Protein AF-A0A433PMA4-F1 (afdb_monomer)

Structure (mmCIF, N/CA/C/O backbone):
data_AF-A0A433PMA4-F1
#
_entry.id   AF-A0A433PMA4-F1
#
loop_
_atom_site.group_PDB
_atom_site.id
_atom_site.type_symbol
_atom_site.label_atom_id
_atom_site.label_alt_id
_atom_site.label_comp_id
_atom_site.label_asym_id
_atom_site.label_entity_id
_atom_site.label_seq_id
_atom_site.pdbx_PDB_ins_code
_atom_site.Cartn_x
_atom_site.Cartn_y
_atom_site.Cartn_z
_atom_site.occupancy
_atom_site.B_iso_or_equiv
_atom_site.auth_seq_id
_atom_site.auth_comp_id
_atom_site.auth_asym_id
_atom_site.auth_atom_id
_atom_site.pdbx_PDB_model_num
ATOM 1 N N . MET A 1 1 ? 5.532 4.715 26.221 1.00 45.66 1 MET A N 1
ATOM 2 C CA . MET A 1 1 ? 5.098 4.699 24.809 1.00 45.66 1 MET A CA 1
ATOM 3 C C . MET A 1 1 ? 4.125 3.551 24.681 1.00 45.66 1 MET A C 1
ATOM 5 O O . MET A 1 1 ? 4.507 2.434 25.013 1.00 45.66 1 MET A O 1
ATOM 9 N N . SER A 1 2 ? 2.864 3.811 24.349 1.00 61.38 2 SER A N 1
ATOM 10 C CA . SER A 1 2 ? 1.918 2.724 24.104 1.00 61.38 2 SER A CA 1
ATOM 11 C C . SER A 1 2 ? 2.342 1.999 22.826 1.00 61.38 2 SER A C 1
ATOM 13 O O . SER A 1 2 ? 2.708 2.608 21.823 1.00 61.38 2 SER A O 1
ATOM 15 N N . HIS A 1 3 ? 2.394 0.674 22.901 1.00 84.56 3 HIS A N 1
ATOM 16 C CA . HIS A 1 3 ? 2.804 -0.171 21.789 1.00 84.56 3 HIS A CA 1
ATOM 17 C C . HIS A 1 3 ? 1.732 -0.115 20.692 1.00 84.56 3 HIS A C 1
ATOM 19 O O . HIS A 1 3 ? 0.574 -0.428 20.966 1.00 84.56 3 HIS A O 1
ATOM 25 N N . ILE A 1 4 ? 2.102 0.267 19.466 1.00 90.50 4 ILE A N 1
ATOM 26 C CA . ILE A 1 4 ? 1.228 0.221 18.284 1.00 90.50 4 ILE A CA 1
ATOM 27 C C . ILE A 1 4 ? 1.290 -1.181 17.668 1.00 90.50 4 ILE A C 1
ATOM 29 O O . ILE A 1 4 ? 2.374 -1.706 17.426 1.00 90.50 4 ILE A O 1
ATOM 33 N N . SER A 1 5 ? 0.131 -1.797 17.410 1.00 93.81 5 SER A N 1
ATOM 34 C CA . SER A 1 5 ? 0.077 -3.112 16.752 1.00 93.81 5 SER A CA 1
ATOM 35 C C . SER A 1 5 ? 0.460 -3.014 15.276 1.00 93.81 5 SER A C 1
ATOM 37 O O . SER A 1 5 ? 0.196 -1.993 14.643 1.00 93.81 5 SER A O 1
ATOM 39 N N . LYS A 1 6 ? 1.051 -4.084 14.736 1.00 93.62 6 LYS A N 1
ATOM 40 C CA . LYS A 1 6 ? 1.252 -4.318 13.302 1.00 93.62 6 LYS A CA 1
ATOM 41 C C . LYS A 1 6 ? 0.769 -5.735 12.992 1.00 93.62 6 LYS A C 1
ATOM 43 O O . LYS A 1 6 ? 1.308 -6.688 13.547 1.00 93.62 6 LYS A O 1
ATOM 48 N N . THR A 1 7 ? -0.222 -5.857 12.117 1.00 93.81 7 THR A N 1
ATOM 49 C CA . THR A 1 7 ? -0.822 -7.132 11.703 1.00 93.81 7 THR A CA 1
ATOM 50 C C . THR A 1 7 ? -0.673 -7.287 10.194 1.00 93.81 7 THR A C 1
ATOM 52 O O . THR A 1 7 ? -1.005 -6.363 9.455 1.00 93.81 7 THR A O 1
ATOM 55 N N . GLU A 1 8 ? -0.185 -8.434 9.721 1.00 93.88 8 GLU A N 1
ATOM 56 C CA . GLU A 1 8 ? -0.160 -8.744 8.286 1.00 93.88 8 GLU A CA 1
ATOM 57 C C . GLU A 1 8 ? -1.482 -9.400 7.870 1.00 93.88 8 GLU A C 1
ATOM 59 O O . GLU A 1 8 ? -1.950 -10.335 8.520 1.00 93.88 8 GLU A O 1
ATOM 64 N N . VAL A 1 9 ? -2.078 -8.922 6.778 1.00 94.06 9 VAL A N 1
ATOM 65 C CA . VAL A 1 9 ? -3.261 -9.527 6.151 1.00 94.06 9 VAL A CA 1
ATOM 66 C C . VAL A 1 9 ? -3.063 -9.629 4.643 1.00 94.06 9 VAL A C 1
ATOM 68 O O . VAL A 1 9 ? -2.308 -8.860 4.050 1.00 94.06 9 VAL A O 1
ATOM 71 N N . VAL A 1 10 ? -3.760 -10.567 4.003 1.00 95.69 10 VAL A N 1
ATOM 72 C CA . VAL A 1 10 ? -3.772 -10.696 2.540 1.00 95.69 10 VAL A CA 1
ATOM 73 C C . VAL A 1 10 ? -5.170 -10.392 2.031 1.00 95.69 10 VAL A C 1
ATOM 75 O O . VAL A 1 10 ? -6.120 -11.093 2.372 1.00 95.69 10 VAL A O 1
ATOM 78 N N . VAL A 1 11 ? -5.292 -9.358 1.201 1.00 93.06 11 VAL A N 1
ATOM 79 C CA . VAL A 1 11 ? -6.568 -8.895 0.640 1.00 93.06 11 VAL A CA 1
ATOM 80 C C . VAL A 1 11 ? -6.396 -8.676 -0.854 1.00 93.06 11 VAL A C 1
ATOM 82 O O . VAL A 1 11 ? -5.414 -8.074 -1.279 1.00 93.06 11 VAL A O 1
ATOM 85 N N . ALA A 1 12 ? -7.323 -9.201 -1.661 1.00 92.06 12 ALA A N 1
ATOM 86 C CA . ALA A 1 12 ? -7.260 -9.130 -3.126 1.00 92.06 12 ALA A CA 1
ATOM 87 C C . ALA A 1 12 ? -5.911 -9.606 -3.724 1.00 92.06 12 ALA A C 1
ATOM 89 O O . ALA A 1 12 ? -5.451 -9.093 -4.740 1.00 92.06 12 ALA A O 1
ATOM 90 N N . GLY A 1 13 ? -5.253 -10.578 -3.077 1.00 93.50 13 GLY A N 1
ATOM 91 C CA . GLY A 1 13 ? -3.939 -11.086 -3.494 1.00 93.50 13 GLY A CA 1
ATOM 92 C C . GLY A 1 13 ? -2.752 -10.176 -3.146 1.00 93.50 13 GLY A C 1
ATOM 93 O O . GLY A 1 13 ? -1.639 -10.432 -3.599 1.00 93.50 13 GLY A O 1
ATOM 94 N N . ILE A 1 14 ? -2.960 -9.132 -2.340 1.00 93.12 14 ILE A N 1
ATOM 95 C CA . ILE A 1 14 ? -1.935 -8.170 -1.924 1.00 93.12 14 ILE A CA 1
ATOM 96 C C . ILE A 1 14 ? -1.663 -8.347 -0.428 1.00 93.12 14 ILE A C 1
ATOM 98 O O . ILE A 1 14 ? -2.592 -8.352 0.380 1.00 93.12 14 ILE A O 1
ATOM 102 N N . ARG A 1 15 ? -0.384 -8.482 -0.052 1.00 93.88 15 ARG A N 1
ATOM 103 C CA . ARG A 1 15 ? 0.051 -8.452 1.353 1.00 93.88 15 ARG A CA 1
ATOM 104 C C . ARG A 1 15 ? 0.005 -7.022 1.875 1.00 93.88 15 ARG A C 1
ATOM 106 O O . ARG A 1 15 ? 0.609 -6.130 1.280 1.00 93.88 15 ARG A O 1
ATOM 113 N N . LEU A 1 16 ? -0.695 -6.822 2.984 1.00 92.69 16 LEU A N 1
ATOM 114 C CA . LEU A 1 16 ? -0.867 -5.537 3.647 1.00 92.69 16 LEU A CA 1
ATOM 115 C C . LEU A 1 16 ? -0.335 -5.626 5.074 1.00 92.69 16 LEU A C 1
ATOM 117 O O . LEU A 1 16 ? -0.644 -6.573 5.793 1.00 92.69 16 LEU A O 1
ATOM 121 N N . ASN A 1 17 ? 0.381 -4.598 5.511 1.00 92.88 17 ASN A N 1
ATOM 122 C CA . ASN A 1 17 ? 0.628 -4.357 6.92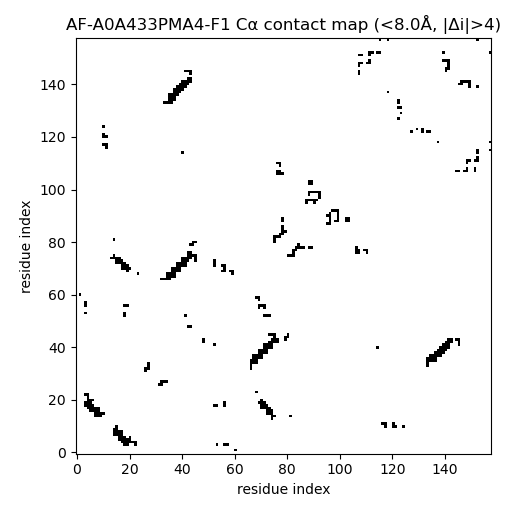6 1.00 92.88 17 ASN A CA 1
ATOM 123 C C . ASN A 1 17 ? -0.422 -3.380 7.446 1.00 92.88 17 ASN A C 1
ATOM 125 O O . ASN A 1 17 ? -0.579 -2.298 6.883 1.00 92.88 17 ASN A O 1
ATOM 129 N N . VAL A 1 18 ? -1.105 -3.738 8.528 1.00 93.38 18 VAL A N 1
ATOM 130 C CA . VAL A 1 18 ? -2.144 -2.928 9.166 1.00 93.38 18 VAL A CA 1
ATOM 131 C C . VAL A 1 18 ? -1.665 -2.515 10.548 1.00 93.38 18 VAL A C 1
ATOM 133 O O . VAL A 1 18 ? -1.391 -3.361 11.398 1.00 93.38 18 VAL A O 1
ATOM 136 N N . PHE A 1 19 ? -1.570 -1.212 10.781 1.00 92.50 19 PHE A N 1
ATOM 137 C CA . PHE A 1 19 ? -1.082 -0.645 12.030 1.00 92.50 19 PHE A CA 1
ATOM 138 C C . PHE A 1 19 ? -2.231 -0.057 12.843 1.00 92.50 19 PHE A C 1
ATOM 140 O O . PHE A 1 19 ? -3.079 0.662 12.310 1.00 92.50 19 PHE A O 1
ATOM 147 N N . GLY A 1 20 ? -2.239 -0.334 14.148 1.00 90.06 20 GLY A N 1
ATOM 148 C CA . GLY A 1 20 ? -3.249 0.194 15.070 1.00 90.06 20 GLY A CA 1
ATOM 149 C C . GLY A 1 20 ? -4.564 -0.598 15.120 1.00 90.06 20 GLY A C 1
ATOM 150 O O . GLY A 1 20 ? -5.505 -0.143 15.770 1.00 90.06 20 GLY A O 1
ATOM 151 N N . LEU A 1 21 ? -4.651 -1.762 14.461 1.00 89.88 21 LEU A N 1
ATOM 152 C CA . LEU A 1 21 ? -5.881 -2.564 14.386 1.00 89.88 21 LEU A CA 1
ATOM 153 C C . LEU A 1 21 ? -6.290 -3.154 15.742 1.00 89.88 21 LEU A C 1
ATOM 155 O O . LEU A 1 21 ? -7.460 -3.111 16.107 1.00 89.88 21 LEU A O 1
ATOM 159 N N . GLU A 1 22 ? -5.342 -3.683 16.514 1.00 89.62 22 GLU A N 1
ATOM 160 C CA . GLU A 1 22 ? -5.670 -4.301 17.806 1.00 89.62 22 GLU A CA 1
ATOM 161 C C . GLU A 1 22 ? -6.122 -3.256 18.834 1.00 89.62 22 GLU A C 1
ATOM 163 O O . GLU A 1 22 ? -7.047 -3.496 19.604 1.00 89.62 22 GLU A O 1
ATOM 168 N N . GLN A 1 23 ? -5.540 -2.053 18.795 1.00 86.12 23 GLN A N 1
ATOM 169 C CA . GLN A 1 23 ? -5.989 -0.927 19.614 1.00 86.12 23 GLN A CA 1
ATOM 170 C C . GLN A 1 23 ? -7.436 -0.560 19.272 1.00 86.12 23 GLN A C 1
ATOM 172 O O . GLN A 1 23 ? -8.239 -0.367 20.180 1.00 86.12 23 GLN A O 1
ATOM 177 N N . TRP A 1 24 ? -7.786 -0.533 17.981 1.00 82.75 24 TRP A N 1
ATOM 178 C CA . TRP A 1 24 ? -9.166 -0.311 17.551 1.00 82.75 24 TRP A CA 1
ATOM 179 C C . TRP A 1 24 ? -10.115 -1.366 18.129 1.00 82.75 24 TRP A C 1
ATOM 181 O O . TRP A 1 24 ? -11.111 -0.996 18.743 1.00 82.75 24 TRP A O 1
ATOM 191 N N . LYS A 1 25 ? -9.787 -2.662 18.006 1.00 82.88 25 LYS A N 1
ATOM 192 C CA . LYS A 1 25 ? -10.632 -3.755 18.526 1.00 82.88 25 LYS A CA 1
ATOM 193 C C . LYS A 1 25 ? -10.859 -3.624 20.031 1.00 82.88 25 LYS A C 1
ATOM 195 O O . LYS A 1 25 ? -11.982 -3.777 20.505 1.00 82.88 25 LYS A O 1
ATOM 200 N N . LEU A 1 26 ? -9.806 -3.297 20.781 1.00 77.12 26 LEU A N 1
ATOM 201 C CA . LEU A 1 26 ? -9.888 -3.089 22.227 1.00 77.12 26 LEU A CA 1
ATOM 202 C C . LEU A 1 26 ? -10.812 -1.916 22.577 1.00 77.12 26 LEU A C 1
ATOM 204 O O . LEU A 1 26 ? -11.713 -2.083 23.399 1.00 77.12 26 LEU A O 1
ATOM 208 N N . PHE A 1 27 ? -10.638 -0.759 21.930 1.00 71.62 27 PHE A N 1
ATOM 209 C CA . PHE A 1 27 ? -11.490 0.410 22.163 1.00 71.62 27 PHE A CA 1
ATOM 210 C C . PHE A 1 27 ? -12.945 0.171 21.745 1.00 71.62 27 PHE A C 1
ATOM 212 O O . PHE A 1 27 ? -13.859 0.580 22.461 1.00 71.62 27 PHE A O 1
ATOM 219 N N . HIS A 1 28 ? -13.163 -0.518 20.625 1.00 66.75 28 HIS A N 1
ATOM 220 C CA . HIS A 1 28 ? -14.489 -0.841 20.113 1.00 66.75 28 HIS A CA 1
ATOM 221 C C . HIS A 1 28 ? -15.268 -1.740 21.091 1.00 66.75 28 HIS A C 1
ATOM 223 O O . HIS A 1 28 ? -16.403 -1.429 21.444 1.00 66.75 28 HIS A O 1
ATOM 229 N N . ILE A 1 29 ? -14.630 -2.796 21.613 1.00 57.03 29 ILE A N 1
ATOM 230 C CA . ILE A 1 29 ? -15.251 -3.727 22.571 1.00 57.03 29 ILE A CA 1
ATOM 231 C C . ILE A 1 29 ? -15.496 -3.066 23.937 1.00 57.03 29 ILE A C 1
ATOM 233 O O . ILE A 1 29 ? -16.525 -3.310 24.562 1.00 57.03 29 ILE A O 1
ATOM 237 N N . HIS A 1 30 ? -14.556 -2.251 24.430 1.00 49.47 30 HIS A N 1
ATOM 238 C CA . HIS A 1 30 ? -14.571 -1.804 25.832 1.00 49.47 30 HIS A CA 1
ATOM 239 C C . HIS A 1 30 ? -15.334 -0.497 26.068 1.00 49.47 30 HIS A C 1
ATOM 241 O O . HIS A 1 30 ? -15.760 -0.250 27.194 1.00 49.47 30 HIS A O 1
ATOM 247 N N . LEU A 1 31 ? -15.501 0.351 25.048 1.00 50.09 31 LEU A N 1
ATOM 248 C CA . LEU A 1 31 ? -16.101 1.679 25.225 1.00 50.09 31 LEU A CA 1
ATOM 249 C C . LEU A 1 31 ? -17.463 1.846 24.538 1.00 50.09 31 LEU A C 1
ATOM 251 O O . LEU A 1 31 ? -18.069 2.901 24.698 1.00 50.09 31 LEU A O 1
ATOM 255 N N . ALA A 1 32 ? -17.960 0.852 23.784 1.00 43.12 32 ALA A N 1
ATOM 256 C CA . ALA A 1 32 ? -19.188 0.963 22.974 1.00 43.12 32 ALA A CA 1
ATOM 257 C C . ALA A 1 32 ? -19.216 2.223 22.075 1.00 43.12 32 ALA A C 1
ATOM 259 O O . ALA A 1 32 ? -20.271 2.738 21.696 1.00 43.12 32 ALA A O 1
ATOM 260 N N . LEU A 1 33 ? -18.034 2.752 21.752 1.00 41.25 33 LEU A N 1
ATOM 261 C CA . LEU A 1 33 ? -17.858 3.956 20.962 1.00 41.25 33 LEU A CA 1
ATOM 262 C C . LEU A 1 33 ? -17.737 3.549 19.494 1.00 41.25 33 LEU A C 1
ATOM 264 O O . LEU A 1 33 ? -16.837 2.801 19.113 1.00 41.25 33 LEU A O 1
ATOM 268 N N . LYS A 1 34 ? -18.633 4.080 18.656 1.00 40.50 34 LYS A N 1
ATOM 269 C CA . LYS A 1 34 ? -18.535 3.976 17.195 1.00 40.50 34 LYS A CA 1
ATOM 270 C C . LYS A 1 34 ? -17.401 4.870 16.713 1.00 40.50 34 LYS A C 1
ATOM 272 O O . LYS A 1 34 ? -17.625 6.018 16.325 1.00 40.50 34 LYS A O 1
ATOM 277 N N . TYR A 1 35 ? -16.172 4.376 16.810 1.00 43.25 35 TYR A N 1
ATOM 278 C CA . TYR A 1 35 ? -15.035 5.098 16.269 1.00 43.25 35 TYR A CA 1
ATOM 279 C C . TYR A 1 35 ? -15.158 5.164 14.757 1.00 43.25 35 TYR A C 1
ATOM 281 O O . TYR A 1 35 ? -15.474 4.165 14.129 1.00 43.25 35 TYR A O 1
ATOM 289 N N . LYS A 1 36 ? -14.857 6.318 14.176 1.00 38.88 36 LYS A N 1
ATOM 290 C CA . LYS A 1 36 ? -14.925 6.572 12.735 1.00 38.88 36 LYS A CA 1
ATOM 291 C C . LYS A 1 36 ? -13.518 6.522 12.130 1.00 38.88 36 LYS A C 1
ATOM 293 O O . LYS A 1 36 ? -12.621 7.206 12.623 1.00 38.88 36 LYS A O 1
ATOM 298 N N . GLN A 1 37 ? -13.283 5.696 11.108 1.00 46.94 37 GLN A N 1
ATOM 299 C CA . GLN A 1 37 ? -11.906 5.381 10.679 1.00 46.94 37 GLN A CA 1
ATOM 300 C C . GLN A 1 37 ? -11.395 6.332 9.602 1.00 46.94 37 GLN A C 1
ATOM 302 O O . GLN A 1 37 ? -12.118 6.671 8.665 1.00 46.94 37 GLN A O 1
ATOM 307 N N . THR A 1 38 ? -10.129 6.731 9.744 1.00 47.62 38 THR A N 1
ATOM 308 C CA . THR A 1 38 ? -9.325 7.321 8.668 1.00 47.62 38 THR A CA 1
ATOM 309 C C . THR A 1 38 ? -8.269 6.303 8.255 1.00 47.62 38 THR A C 1
ATOM 311 O O . THR A 1 38 ? -7.571 5.775 9.119 1.00 47.62 38 THR A O 1
ATOM 314 N N . PHE A 1 39 ? -8.157 6.018 6.963 1.00 56.03 39 PHE A N 1
ATOM 315 C CA . PHE A 1 39 ? -7.086 5.180 6.422 1.00 56.03 39 PHE A CA 1
ATOM 316 C C . PHE A 1 39 ? -5.966 6.041 5.863 1.00 56.03 39 PHE A C 1
ATOM 318 O O . PHE A 1 39 ? -6.236 7.081 5.275 1.00 56.03 39 PHE A O 1
ATOM 325 N N . ILE A 1 40 ? -4.716 5.611 6.012 1.00 54.56 40 ILE A N 1
ATOM 326 C CA . ILE A 1 40 ? -3.593 6.163 5.249 1.00 54.56 40 ILE A CA 1
ATOM 327 C C . ILE A 1 40 ? -2.896 5.005 4.552 1.00 54.56 40 ILE A C 1
ATOM 329 O O . ILE A 1 40 ? -2.305 4.157 5.217 1.00 54.56 40 ILE A O 1
ATOM 333 N N . LEU A 1 41 ? -2.978 4.974 3.224 1.00 55.50 41 LEU A N 1
ATOM 334 C CA . LEU A 1 41 ? -2.222 4.042 2.391 1.00 55.50 41 LEU A CA 1
ATOM 335 C C . LEU A 1 41 ? -0.870 4.675 2.060 1.00 55.50 41 LEU A C 1
ATOM 337 O O . LEU A 1 41 ? -0.847 5.683 1.355 1.00 55.50 41 LEU A O 1
ATOM 341 N N . TRP A 1 42 ? 0.232 4.113 2.570 1.00 54.22 42 TRP A N 1
ATOM 342 C CA . TRP A 1 42 ? 1.592 4.584 2.272 1.00 54.22 42 TRP A CA 1
ATOM 343 C C . TRP A 1 42 ? 2.445 3.523 1.574 1.00 54.22 42 TRP A C 1
ATOM 345 O O . TRP A 1 42 ? 2.317 2.327 1.850 1.00 54.22 42 TRP A O 1
ATOM 355 N N . LYS A 1 43 ? 3.302 3.959 0.637 1.00 52.00 43 LYS A N 1
ATOM 356 C CA . LYS A 1 43 ? 3.950 3.064 -0.332 1.00 52.00 43 LYS A CA 1
ATOM 357 C C . LYS A 1 43 ? 5.422 3.369 -0.644 1.00 52.00 43 LYS A C 1
ATOM 359 O O . LYS A 1 43 ? 5.811 4.521 -0.828 1.00 52.00 43 LYS A O 1
ATOM 364 N N . GLY A 1 44 ? 6.185 2.282 -0.785 1.00 51.88 44 GLY A N 1
ATOM 365 C CA . GLY A 1 44 ? 7.616 2.158 -1.115 1.00 51.88 44 GLY A CA 1
ATOM 366 C C . GLY A 1 44 ? 8.122 0.774 -0.658 1.00 51.88 44 GLY A C 1
ATOM 367 O O . GLY A 1 44 ? 7.291 -0.072 -0.338 1.00 51.88 44 GLY A O 1
ATOM 368 N N . ASN A 1 45 ? 9.439 0.511 -0.631 1.00 51.59 45 ASN A N 1
ATOM 369 C CA . ASN A 1 45 ? 9.987 -0.756 -0.103 1.00 51.59 45 ASN A CA 1
ATOM 370 C C . ASN A 1 45 ? 9.631 -0.890 1.389 1.00 51.59 45 ASN A C 1
ATOM 372 O O . ASN A 1 45 ? 10.151 -0.128 2.205 1.00 51.59 45 ASN A O 1
ATOM 376 N N . ALA A 1 46 ? 8.731 -1.822 1.720 1.00 49.44 46 ALA A N 1
ATOM 377 C CA . ALA A 1 46 ? 8.055 -1.913 3.014 1.00 49.44 46 ALA A CA 1
ATOM 378 C C . ALA A 1 46 ? 8.983 -1.894 4.247 1.00 49.44 46 ALA A C 1
ATOM 380 O O . ALA A 1 46 ? 8.575 -1.392 5.293 1.00 49.44 46 ALA A O 1
ATOM 381 N N . SER A 1 47 ? 10.234 -2.358 4.142 1.00 52.88 47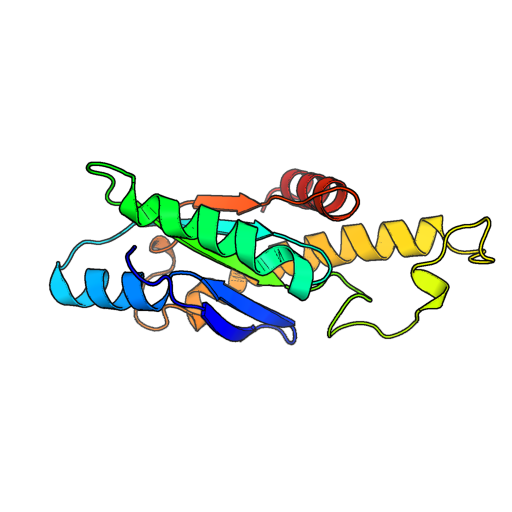 SER A N 1
ATOM 382 C CA . SER A 1 47 ? 11.170 -2.385 5.278 1.00 52.88 47 SER A CA 1
ATOM 383 C C . SER A 1 47 ? 11.629 -0.998 5.743 1.00 52.88 47 SER A C 1
ATOM 385 O O . SER A 1 47 ? 11.853 -0.799 6.934 1.00 52.88 47 SER A O 1
ATOM 387 N N . ASN A 1 48 ? 11.702 -0.010 4.846 1.00 59.97 48 ASN A N 1
ATOM 388 C CA . ASN A 1 48 ? 12.144 1.351 5.183 1.00 59.97 48 ASN A CA 1
ATOM 389 C C . ASN A 1 48 ? 10.999 2.259 5.660 1.00 59.97 48 ASN A C 1
ATOM 391 O O . ASN A 1 48 ? 11.214 3.444 5.914 1.00 59.97 48 ASN A O 1
ATOM 395 N N . LEU A 1 49 ? 9.777 1.723 5.747 1.00 72.06 49 LEU A N 1
ATOM 396 C CA . LEU A 1 49 ? 8.559 2.515 5.884 1.00 72.06 49 LEU A CA 1
ATOM 397 C C . LEU A 1 49 ? 7.792 2.309 7.194 1.00 72.06 49 LEU A C 1
ATOM 399 O O . LEU A 1 49 ? 6.926 3.112 7.556 1.00 72.06 49 LEU A O 1
ATOM 403 N N . ASP A 1 50 ? 8.119 1.254 7.928 1.00 84.06 50 ASP A N 1
ATOM 404 C CA . ASP A 1 50 ? 7.432 0.913 9.168 1.00 84.06 50 ASP A CA 1
ATOM 405 C C . ASP A 1 50 ? 7.502 2.050 10.194 1.00 84.06 50 ASP A C 1
ATOM 407 O O . ASP A 1 50 ? 6.493 2.373 10.814 1.00 84.06 50 ASP A O 1
ATOM 411 N N . THR A 1 51 ? 8.654 2.716 10.337 1.00 85.00 51 THR A N 1
ATOM 412 C CA . THR A 1 51 ? 8.826 3.817 11.300 1.00 85.00 51 THR A CA 1
ATOM 413 C C . THR A 1 51 ? 7.806 4.933 11.089 1.00 85.00 51 THR A C 1
ATOM 415 O O . THR A 1 51 ? 7.210 5.404 12.055 1.00 85.00 51 THR A O 1
ATOM 418 N N . PHE A 1 52 ? 7.558 5.328 9.840 1.00 82.06 52 PHE A N 1
ATOM 419 C CA . PHE A 1 52 ? 6.577 6.367 9.533 1.00 82.06 52 PHE A CA 1
ATOM 420 C C . PHE A 1 52 ? 5.145 5.881 9.790 1.00 82.06 52 PHE A C 1
ATOM 422 O O . PHE A 1 52 ? 4.335 6.617 10.350 1.00 82.06 52 PHE A O 1
ATOM 429 N N . CYS A 1 53 ? 4.841 4.623 9.455 1.00 86.69 53 CYS A N 1
ATOM 430 C CA . CYS A 1 53 ? 3.529 4.031 9.726 1.00 86.69 53 CYS A CA 1
ATOM 431 C C . CYS A 1 53 ? 3.239 3.963 11.232 1.00 86.69 53 CYS A C 1
ATOM 433 O O . CYS A 1 53 ? 2.144 4.323 11.666 1.00 86.69 53 CYS A O 1
ATOM 435 N N . TYR A 1 54 ? 4.236 3.580 12.035 1.00 89.69 54 TYR A N 1
ATOM 436 C CA . TYR A 1 54 ? 4.155 3.612 13.492 1.00 89.69 54 TYR A CA 1
ATOM 437 C C . TYR A 1 54 ? 3.949 5.032 14.021 1.00 89.69 54 TYR A C 1
ATOM 439 O O . TYR A 1 54 ? 3.084 5.235 14.864 1.00 89.69 54 TYR A O 1
ATOM 447 N N . GLN A 1 55 ? 4.694 6.019 13.516 1.00 87.56 55 GLN A N 1
ATOM 448 C CA . GLN A 1 55 ? 4.545 7.421 13.925 1.00 87.56 55 GLN A CA 1
ATOM 449 C C . GLN A 1 55 ? 3.162 7.989 13.596 1.00 87.56 55 GLN A C 1
ATOM 451 O O . GLN A 1 55 ? 2.596 8.713 14.415 1.00 87.56 55 GLN A O 1
ATOM 456 N N . LEU A 1 56 ? 2.613 7.653 12.426 1.00 85.25 56 LEU A N 1
ATOM 457 C CA . LEU A 1 56 ? 1.252 8.025 12.055 1.00 85.25 56 LEU A CA 1
ATOM 458 C C . LEU A 1 56 ? 0.235 7.355 12.980 1.00 85.25 56 LEU A C 1
ATOM 460 O O . LEU A 1 56 ? -0.588 8.043 13.568 1.00 85.25 56 LEU A O 1
ATOM 464 N N . ALA A 1 57 ? 0.310 6.038 13.169 1.0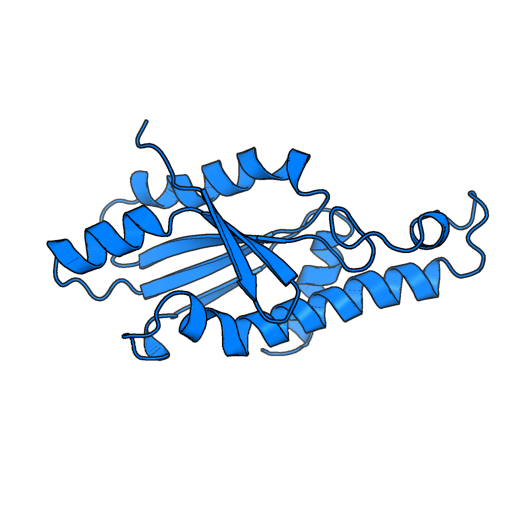0 87.56 57 ALA A N 1
ATOM 465 C CA . ALA A 1 57 ? -0.611 5.315 14.046 1.00 87.56 57 ALA A CA 1
ATOM 466 C C . ALA A 1 57 ? -0.509 5.760 15.523 1.00 87.56 57 ALA A C 1
ATOM 468 O O . ALA A 1 57 ? -1.505 5.722 16.245 1.00 87.56 57 ALA A O 1
ATOM 469 N N . ASP A 1 58 ? 0.656 6.243 15.964 1.00 88.44 58 ASP A N 1
ATOM 470 C CA . ASP A 1 58 ? 0.875 6.835 17.291 1.00 88.44 58 ASP A CA 1
ATOM 471 C C . ASP A 1 58 ? 0.160 8.184 17.486 1.00 88.44 58 ASP A C 1
ATOM 473 O O . ASP A 1 58 ? -0.034 8.623 18.620 1.00 88.44 58 ASP A O 1
ATOM 477 N N . LEU A 1 59 ? -0.321 8.831 16.415 1.00 85.56 59 LEU A N 1
ATOM 478 C CA . LEU A 1 59 ? -1.184 10.013 16.536 1.00 85.56 59 LEU A CA 1
ATOM 479 C C . LEU A 1 59 ? -2.479 9.708 17.303 1.00 85.56 59 LEU A C 1
ATOM 481 O O . LEU A 1 59 ? -3.003 10.600 17.968 1.00 85.56 59 LEU A O 1
ATOM 485 N N . ASN A 1 60 ? -2.936 8.449 17.302 1.00 83.44 60 ASN A N 1
ATOM 486 C CA . ASN A 1 60 ? -4.065 8.006 18.125 1.00 83.44 60 ASN A CA 1
ATOM 487 C C . ASN A 1 60 ? -3.836 8.239 19.627 1.00 83.44 60 ASN A C 1
ATOM 489 O O . ASN A 1 60 ? -4.792 8.456 20.360 1.00 83.44 60 ASN A O 1
ATOM 493 N N . ASN A 1 61 ? -2.581 8.222 20.088 1.00 82.88 61 ASN A N 1
ATOM 494 C CA . ASN A 1 61 ? -2.232 8.433 21.496 1.00 82.88 61 ASN A CA 1
ATOM 495 C C . ASN A 1 61 ? -2.030 9.913 21.854 1.00 82.88 61 ASN A C 1
ATOM 497 O O . ASN A 1 61 ? -1.936 10.250 23.032 1.00 82.88 61 ASN A O 1
ATOM 501 N N . LYS A 1 62 ? -1.888 10.784 20.847 1.00 77.25 62 LYS A N 1
ATOM 502 C CA . LYS A 1 62 ? -1.548 12.209 21.010 1.00 77.25 62 LYS A CA 1
ATOM 503 C C . LYS A 1 62 ? -2.751 13.137 20.860 1.00 77.25 62 LYS A C 1
ATOM 505 O O . LYS A 1 62 ? -2.656 14.305 21.219 1.00 77.25 62 LYS A O 1
ATOM 510 N N . GLY A 1 63 ? -3.852 12.648 20.293 1.00 63.12 63 GLY A N 1
ATOM 511 C CA . GLY A 1 63 ? -5.076 13.423 20.131 1.00 63.12 63 GLY A CA 1
ATOM 512 C C . GLY A 1 63 ? -5.898 13.465 21.415 1.00 63.12 63 GLY A C 1
ATOM 513 O O . GLY A 1 63 ? -6.344 12.430 21.903 1.00 63.12 63 GLY A O 1
ATOM 514 N N . GLU A 1 64 ? -6.173 14.663 21.923 1.00 54.56 64 GLU A N 1
ATOM 515 C CA . GLU A 1 64 ? -7.225 14.855 22.918 1.00 54.56 64 GLU A CA 1
ATOM 516 C C . GLU A 1 64 ? -8.595 14.826 22.210 1.00 54.56 64 GLU A C 1
ATOM 518 O O . GLU A 1 64 ? -8.868 15.618 21.310 1.00 54.56 64 GLU A O 1
ATOM 523 N N . THR A 1 65 ? -9.487 13.922 22.627 1.00 51.03 65 THR A N 1
ATOM 524 C CA . THR A 1 65 ? -10.953 13.983 22.392 1.00 51.03 65 THR A CA 1
ATOM 525 C C . THR A 1 65 ? -11.514 13.744 20.976 1.00 51.03 65 THR A C 1
ATOM 527 O O . THR A 1 65 ? -12.631 14.159 20.673 1.00 51.03 65 THR A O 1
ATOM 530 N N . SER A 1 66 ? -10.829 13.002 20.104 1.00 54.00 66 SER A N 1
ATOM 531 C CA . SER A 1 66 ? -11.399 12.597 18.807 1.00 54.00 66 SER A CA 1
ATOM 532 C C . SER A 1 66 ? -11.995 11.179 18.865 1.00 54.00 66 SER A C 1
ATOM 534 O O . SER A 1 66 ? -11.277 10.218 19.120 1.00 54.00 66 SER A O 1
ATOM 536 N N . HIS A 1 67 ? -13.285 11.016 18.537 1.00 65.06 67 HIS A N 1
ATOM 537 C CA . HIS A 1 67 ? -13.916 9.705 18.270 1.00 65.06 67 HIS A CA 1
ATOM 538 C C . HIS A 1 67 ? -13.425 9.049 16.959 1.00 65.06 67 HIS A C 1
ATOM 540 O O . HIS A 1 67 ? -14.056 8.126 16.448 1.00 65.06 67 HIS A O 1
ATOM 546 N N . ASN A 1 68 ? -12.323 9.515 16.374 1.00 73.25 68 ASN A N 1
ATOM 547 C CA . ASN A 1 68 ? -11.738 8.924 15.178 1.00 73.25 68 ASN A CA 1
ATOM 548 C C . ASN A 1 68 ? -10.472 8.160 15.553 1.00 73.25 68 ASN A C 1
ATOM 550 O O . ASN A 1 68 ? -9.570 8.727 16.167 1.00 73.25 68 ASN A O 1
ATOM 554 N N . HIS A 1 69 ? -10.410 6.896 15.139 1.00 84.31 69 HIS A N 1
ATOM 555 C CA . HIS A 1 69 ? -9.226 6.051 15.279 1.00 84.31 69 HIS A CA 1
ATOM 556 C C . HIS A 1 69 ? -8.570 5.895 13.908 1.00 84.31 69 HIS A C 1
ATOM 558 O O . HIS A 1 69 ? -9.222 5.483 12.945 1.00 84.31 69 HIS A O 1
ATOM 564 N N . LEU A 1 70 ? -7.295 6.253 13.811 1.00 86.50 70 LEU A N 1
ATOM 565 C CA . LEU A 1 70 ? -6.497 6.156 12.596 1.00 86.50 70 LEU A CA 1
ATOM 566 C C . LEU A 1 70 ? -5.945 4.736 12.443 1.00 86.50 70 LEU A C 1
ATOM 568 O O . LEU A 1 70 ? -5.253 4.236 13.330 1.00 86.50 70 LEU A O 1
ATOM 572 N N . ILE A 1 71 ? -6.204 4.120 11.291 1.00 89.88 71 ILE A N 1
ATOM 573 C CA . ILE A 1 71 ? -5.603 2.843 10.895 1.00 89.88 71 ILE A CA 1
ATOM 574 C C . ILE A 1 71 ? -4.683 3.122 9.717 1.00 89.88 71 ILE A C 1
ATOM 576 O O . ILE A 1 71 ? -5.091 3.699 8.709 1.00 89.88 71 ILE A O 1
ATOM 580 N N . VAL A 1 72 ? -3.420 2.733 9.847 1.00 91.75 72 VAL A N 1
ATOM 581 C CA . VAL A 1 72 ? -2.423 2.953 8.794 1.00 91.75 72 VAL A CA 1
ATOM 582 C C . VAL A 1 72 ? -2.192 1.644 8.068 1.00 91.75 72 VAL A C 1
ATOM 584 O O . VAL A 1 72 ? -2.105 0.594 8.701 1.00 91.75 72 VAL A O 1
ATOM 587 N N . ILE A 1 73 ? -2.110 1.700 6.742 1.00 92.00 73 ILE A N 1
ATOM 588 C CA . ILE A 1 73 ? -1.912 0.524 5.905 1.00 92.00 73 ILE A CA 1
ATOM 589 C C . ILE A 1 73 ? -0.736 0.759 4.971 1.00 92.00 73 ILE A C 1
ATOM 591 O O . ILE A 1 73 ? -0.656 1.782 4.293 1.00 92.00 73 ILE A O 1
ATOM 595 N N . SER A 1 74 ? 0.172 -0.209 4.906 1.00 91.31 74 SER A N 1
ATOM 596 C CA . SER A 1 74 ? 1.272 -0.192 3.944 1.00 91.31 74 SER A CA 1
ATOM 597 C C . SER A 1 74 ? 1.307 -1.469 3.118 1.00 91.31 74 SER A C 1
ATOM 599 O O . SER A 1 74 ? 0.968 -2.552 3.596 1.00 91.31 74 SER A O 1
ATOM 601 N N . PHE A 1 75 ? 1.687 -1.326 1.849 1.00 91.38 75 PHE A N 1
ATOM 602 C CA . PHE A 1 75 ? 1.813 -2.439 0.911 1.00 91.38 75 PHE A CA 1
ATOM 603 C C . PHE A 1 75 ? 2.724 -2.078 -0.264 1.00 91.38 75 PHE A C 1
ATOM 605 O O . PHE A 1 75 ? 2.832 -0.909 -0.658 1.00 91.38 75 PHE A O 1
ATOM 612 N N . ASP A 1 76 ? 3.330 -3.089 -0.880 1.00 90.38 76 ASP A N 1
ATOM 613 C CA . ASP A 1 76 ? 4.284 -2.895 -1.971 1.00 90.38 76 ASP A CA 1
ATOM 614 C C . ASP A 1 76 ? 3.616 -2.412 -3.270 1.00 90.38 76 ASP A C 1
ATOM 616 O O . ASP A 1 76 ? 2.464 -2.740 -3.588 1.00 90.38 76 ASP A O 1
ATOM 620 N N . HIS A 1 77 ? 4.318 -1.568 -4.032 1.00 89.62 77 HIS A N 1
ATOM 621 C CA . HIS A 1 77 ? 3.916 -1.203 -5.398 1.00 89.62 77 HIS A CA 1
ATOM 622 C C . HIS A 1 77 ? 3.847 -2.439 -6.299 1.00 89.62 77 HIS A C 1
ATOM 624 O O . HIS A 1 77 ? 4.429 -3.484 -6.004 1.00 89.62 77 HIS A O 1
ATOM 630 N N . VAL A 1 78 ? 3.159 -2.299 -7.432 1.00 92.12 78 VAL A N 1
ATOM 631 C CA . VAL A 1 78 ? 3.334 -3.239 -8.543 1.00 92.12 78 VAL A CA 1
ATOM 632 C C . VAL A 1 78 ? 4.836 -3.363 -8.838 1.00 92.12 78 VAL A C 1
ATOM 634 O O . VAL A 1 78 ? 5.549 -2.358 -8.876 1.00 92.12 78 VAL A O 1
ATOM 637 N N . ASN A 1 79 ? 5.316 -4.597 -9.001 1.00 94.38 79 ASN A N 1
ATOM 638 C CA . ASN A 1 79 ? 6.713 -4.908 -9.298 1.00 94.38 79 ASN A CA 1
ATOM 639 C C . ASN A 1 79 ? 7.740 -4.415 -8.250 1.00 94.38 79 ASN A C 1
ATOM 641 O O . ASN A 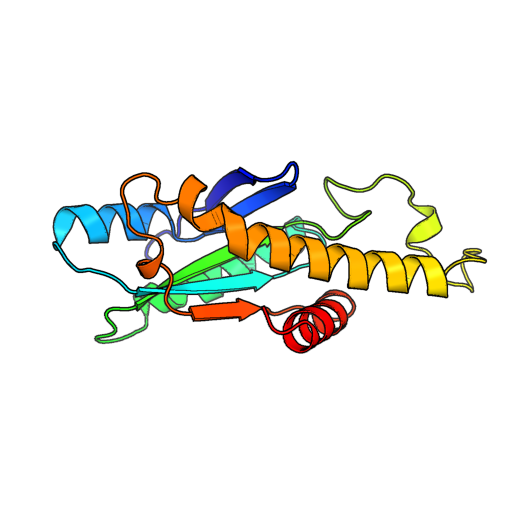1 79 ? 8.878 -4.119 -8.595 1.00 94.38 79 ASN A O 1
ATOM 645 N N . HIS A 1 80 ? 7.365 -4.310 -6.972 1.00 90.62 80 HIS A N 1
ATOM 646 C CA . HIS A 1 80 ? 8.264 -3.915 -5.876 1.00 90.62 80 HIS A CA 1
ATOM 647 C C . HIS A 1 80 ? 8.156 -4.873 -4.688 1.00 90.62 80 HIS A C 1
ATOM 649 O O . HIS A 1 80 ? 7.123 -5.512 -4.508 1.00 90.62 80 HIS A O 1
ATOM 655 N N . GLY A 1 81 ? 9.192 -4.925 -3.844 1.00 88.62 81 GLY A N 1
ATOM 656 C CA . GLY A 1 81 ? 9.175 -5.666 -2.577 1.00 88.62 81 GLY A CA 1
ATOM 657 C C . GLY A 1 81 ? 8.720 -7.116 -2.752 1.00 88.62 81 GLY A C 1
ATOM 658 O O . GLY A 1 81 ? 9.238 -7.839 -3.598 1.00 88.62 81 GLY A O 1
ATOM 659 N N . THR A 1 82 ? 7.700 -7.522 -1.999 1.00 89.44 82 THR A N 1
ATOM 660 C CA . THR A 1 82 ? 7.085 -8.859 -2.074 1.00 89.44 82 THR A CA 1
ATOM 661 C C . THR A 1 82 ? 6.357 -9.148 -3.392 1.00 89.44 82 THR A C 1
ATOM 663 O O . THR A 1 82 ? 5.988 -10.292 -3.649 1.00 89.44 82 THR A O 1
ATOM 666 N N . ARG A 1 83 ? 6.150 -8.130 -4.236 1.00 91.25 83 ARG A N 1
ATOM 667 C CA . ARG A 1 83 ? 5.492 -8.200 -5.551 1.00 91.25 83 ARG A CA 1
ATOM 668 C C . ARG A 1 83 ? 6.472 -8.023 -6.716 1.00 91.25 83 ARG A C 1
ATOM 670 O O . ARG A 1 83 ? 6.026 -7.812 -7.843 1.00 91.25 83 ARG A O 1
ATOM 677 N N . LEU A 1 84 ? 7.781 -8.022 -6.463 1.00 93.12 84 LEU A N 1
ATOM 678 C CA . LEU A 1 84 ? 8.803 -7.894 -7.501 1.00 93.12 84 LEU A CA 1
ATOM 679 C C . LEU A 1 84 ? 8.771 -9.111 -8.438 1.00 93.12 84 LEU A C 1
ATOM 681 O O . LEU A 1 84 ? 8.827 -10.249 -7.980 1.00 93.12 84 LEU A O 1
ATOM 685 N N . VAL A 1 85 ? 8.691 -8.860 -9.746 1.00 95.94 85 VAL A N 1
ATOM 686 C CA . VAL A 1 85 ? 8.674 -9.903 -10.787 1.00 95.94 85 VAL A CA 1
ATOM 687 C C . VAL A 1 85 ? 9.785 -9.682 -11.814 1.00 95.94 85 VAL A C 1
ATOM 689 O O . VAL A 1 85 ? 10.395 -10.644 -12.269 1.00 95.94 85 VAL A O 1
ATOM 692 N N . ASN A 1 86 ? 10.067 -8.429 -12.180 1.00 95.69 86 ASN A N 1
ATOM 693 C CA . ASN A 1 8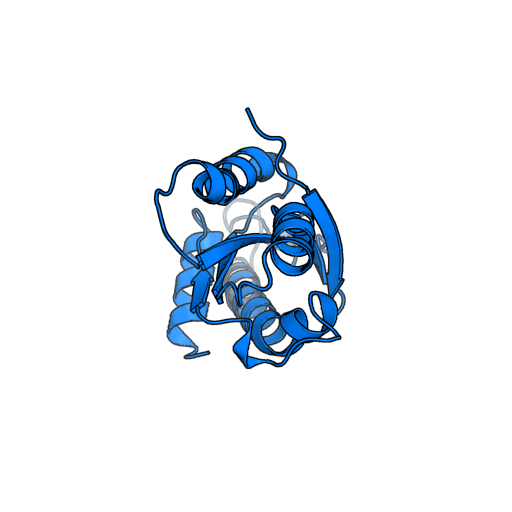6 ? 11.079 -8.070 -13.167 1.00 95.69 86 ASN A CA 1
ATOM 694 C C . ASN A 1 86 ? 11.886 -6.849 -12.705 1.00 95.69 86 ASN A C 1
ATOM 696 O O . ASN A 1 86 ? 11.408 -5.719 -12.774 1.00 95.69 86 ASN A O 1
ATOM 700 N N . GLU A 1 87 ? 13.128 -7.064 -12.280 1.00 95.31 87 GLU A N 1
ATOM 701 C CA . GLU A 1 87 ? 14.020 -5.989 -11.826 1.00 95.31 87 GLU A CA 1
ATOM 702 C C . GLU A 1 87 ? 14.309 -4.950 -12.916 1.00 95.31 87 GLU A C 1
ATOM 704 O O . GLU A 1 87 ? 14.315 -3.753 -12.629 1.00 95.31 87 GLU A O 1
ATOM 709 N N . ASN A 1 88 ? 14.447 -5.376 -14.177 1.00 96.06 88 ASN A N 1
ATOM 710 C CA . ASN A 1 88 ? 14.769 -4.477 -15.289 1.00 96.06 88 ASN A CA 1
ATOM 711 C C . ASN A 1 88 ? 13.672 -3.433 -15.532 1.00 96.06 88 ASN A C 1
ATOM 713 O O . ASN A 1 88 ? 13.972 -2.305 -15.911 1.00 96.06 88 ASN A O 1
ATOM 717 N N . ALA A 1 89 ? 12.410 -3.774 -15.259 1.00 95.56 89 ALA A N 1
ATOM 718 C CA . ALA A 1 89 ? 11.293 -2.839 -15.392 1.00 95.56 89 ALA A CA 1
ATOM 719 C C . ALA A 1 89 ? 11.331 -1.703 -14.345 1.00 95.56 89 ALA A C 1
ATOM 721 O O . ALA A 1 89 ? 10.653 -0.691 -14.501 1.00 95.56 89 ALA A O 1
ATOM 722 N N . ASN A 1 90 ? 12.150 -1.827 -13.295 1.00 93.81 90 ASN A N 1
ATOM 723 C CA . ASN A 1 90 ? 12.359 -0.769 -12.303 1.00 93.81 90 ASN A CA 1
ATOM 724 C C . ASN A 1 90 ? 13.584 0.110 -12.605 1.00 93.81 90 ASN A C 1
ATOM 726 O O . ASN A 1 90 ? 13.802 1.104 -11.913 1.00 93.81 90 ASN A O 1
ATOM 730 N N . LEU A 1 91 ? 14.383 -0.240 -13.617 1.00 95.44 91 LEU A N 1
ATOM 731 C CA . LEU A 1 91 ? 15.566 0.518 -14.019 1.00 95.44 91 LEU A CA 1
ATOM 732 C C . LEU A 1 91 ? 15.192 1.781 -14.807 1.00 95.44 91 LEU A C 1
ATOM 734 O O . LEU A 1 91 ? 14.091 1.894 -15.360 1.00 95.44 91 LEU A O 1
ATOM 738 N N . THR A 1 92 ? 16.119 2.741 -14.864 1.00 95.94 92 THR A N 1
ATOM 739 C CA . THR A 1 92 ? 15.980 3.951 -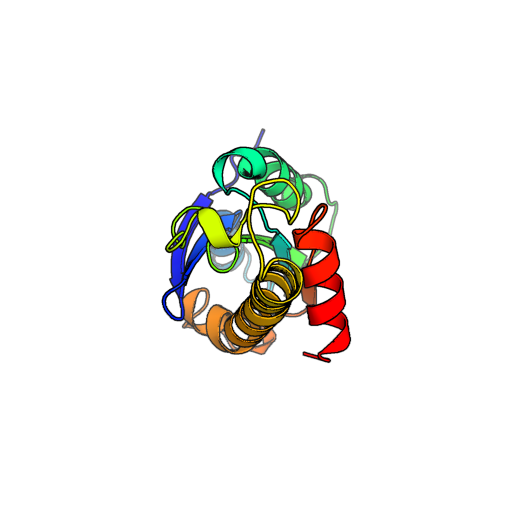15.687 1.00 95.94 92 THR A CA 1
ATOM 740 C C . THR A 1 92 ? 16.317 3.678 -17.154 1.00 95.94 92 THR A C 1
ATOM 742 O O . THR A 1 92 ? 16.875 2.634 -17.496 1.00 95.94 92 THR A O 1
ATOM 745 N N . TRP A 1 93 ? 16.041 4.641 -18.041 1.00 96.94 93 TRP A N 1
ATOM 746 C CA . TRP A 1 93 ? 16.539 4.580 -19.422 1.00 96.94 93 TRP A CA 1
ATOM 747 C C . TRP A 1 93 ? 18.064 4.444 -19.498 1.00 96.94 93 TRP A C 1
ATOM 749 O O . TRP A 1 93 ? 18.566 3.687 -20.325 1.00 96.94 93 TRP A O 1
ATOM 759 N N . ALA A 1 94 ? 18.794 5.165 -18.640 1.00 97.19 94 ALA A N 1
ATOM 760 C CA . ALA A 1 94 ? 20.257 5.142 -18.618 1.00 97.19 94 ALA A CA 1
ATOM 761 C C . ALA A 1 94 ? 20.808 3.774 -18.188 1.00 97.19 94 ALA A C 1
ATOM 763 O O . ALA A 1 94 ? 21.883 3.376 -18.627 1.00 97.19 94 ALA A O 1
ATOM 764 N N . ASP A 1 95 ? 20.028 3.039 -17.398 1.00 97.19 95 ASP A N 1
ATOM 765 C CA . ASP A 1 95 ? 20.361 1.709 -16.893 1.00 97.19 95 ASP A CA 1
ATOM 766 C C . ASP A 1 95 ? 19.868 0.580 -17.822 1.00 97.19 95 ASP A C 1
ATOM 768 O O . ASP A 1 95 ? 19.874 -0.590 -17.447 1.00 97.19 95 ASP A O 1
ATOM 772 N N . GLY A 1 96 ? 19.430 0.907 -19.043 1.00 96.38 96 GLY A N 1
ATOM 773 C CA . GLY A 1 96 ? 19.067 -0.077 -20.068 1.00 96.38 96 GLY A CA 1
ATOM 774 C C . GLY A 1 96 ? 17.581 -0.437 -20.138 1.00 96.38 96 GLY A C 1
ATOM 775 O O . GLY A 1 96 ? 17.210 -1.304 -20.933 1.00 96.38 96 GLY A O 1
ATOM 776 N N . ASN A 1 97 ? 16.706 0.234 -19.382 1.00 97.81 97 ASN A N 1
ATOM 777 C CA . ASN A 1 97 ? 15.266 0.044 -19.531 1.00 97.81 97 ASN A CA 1
ATOM 778 C C . ASN A 1 97 ? 14.712 0.847 -20.721 1.00 97.81 97 ASN A C 1
ATOM 780 O O . ASN A 1 97 ? 14.318 2.009 -20.597 1.00 97.81 97 ASN A O 1
ATOM 784 N N . MET A 1 98 ? 14.628 0.203 -21.887 1.00 97.69 98 MET A N 1
ATOM 785 C CA . MET A 1 98 ? 14.038 0.806 -23.090 1.00 97.69 98 MET A CA 1
ATOM 786 C C . MET A 1 98 ? 12.550 1.154 -22.921 1.00 97.69 98 MET A C 1
ATOM 788 O O . MET A 1 98 ? 12.057 2.073 -23.575 1.00 97.69 98 MET A O 1
ATOM 792 N N . THR A 1 99 ? 11.838 0.454 -22.034 1.00 97.75 99 THR A N 1
ATOM 793 C CA . THR A 1 99 ? 10.410 0.646 -21.758 1.00 97.75 99 THR A CA 1
ATOM 794 C C . THR A 1 99 ? 10.133 1.499 -20.519 1.00 97.75 99 THR A C 1
ATOM 796 O O . THR A 1 99 ? 8.979 1.598 -20.110 1.00 97.75 99 THR A O 1
ATOM 799 N N . HIS A 1 100 ? 11.136 2.204 -19.978 1.00 97.25 100 HIS A N 1
ATOM 800 C CA . HIS A 1 100 ? 11.057 2.901 -18.687 1.00 97.25 100 HIS A CA 1
ATOM 801 C C . HIS A 1 100 ? 9.791 3.743 -18.474 1.00 97.25 100 HIS A C 1
ATOM 803 O O . HIS A 1 100 ? 9.146 3.614 -17.437 1.00 97.25 100 HIS A O 1
ATOM 809 N N . ALA A 1 101 ? 9.378 4.568 -19.443 1.00 97.25 101 ALA A N 1
ATOM 810 C CA . ALA A 1 101 ? 8.144 5.349 -19.299 1.00 97.25 101 ALA A CA 1
ATOM 811 C C . ALA A 1 101 ? 6.885 4.475 -19.165 1.00 97.25 101 ALA A C 1
ATOM 813 O O . ALA A 1 101 ? 6.011 4.782 -18.354 1.00 97.25 101 ALA A O 1
ATOM 814 N N . MET A 1 102 ? 6.789 3.395 -19.944 1.00 98.19 102 MET A N 1
ATOM 815 C CA . MET A 1 102 ? 5.663 2.459 -19.888 1.00 98.19 102 MET A CA 1
ATOM 816 C C . MET A 1 102 ? 5.657 1.694 -18.566 1.00 98.19 102 MET A C 1
ATOM 818 O O . MET A 1 102 ? 4.594 1.544 -17.962 1.00 98.19 102 MET A O 1
ATOM 822 N N . ASP A 1 103 ? 6.827 1.273 -18.086 1.00 97.31 103 ASP A N 1
ATOM 823 C CA . ASP A 1 103 ? 6.955 0.566 -16.812 1.00 97.31 103 ASP A CA 1
ATOM 824 C C . ASP A 1 103 ? 6.612 1.483 -15.633 1.00 97.31 103 ASP A C 1
ATOM 826 O O . ASP A 1 103 ? 5.773 1.135 -14.802 1.00 97.31 103 ASP A O 1
ATOM 830 N N . MET A 1 104 ? 7.164 2.703 -15.599 1.00 95.44 104 MET A N 1
ATOM 831 C CA . MET A 1 104 ? 6.860 3.694 -14.562 1.00 95.44 104 MET A CA 1
ATOM 832 C C . MET A 1 104 ? 5.376 4.056 -14.534 1.00 95.44 104 MET A C 1
ATOM 834 O O . MET A 1 104 ? 4.781 4.097 -13.454 1.00 95.44 104 MET A O 1
ATOM 838 N N . TRP A 1 105 ? 4.761 4.281 -15.699 1.00 96.56 105 TRP A N 1
ATOM 839 C CA . TRP A 1 105 ? 3.324 4.530 -15.789 1.00 96.56 105 TRP A CA 1
ATOM 840 C C . TRP A 1 105 ? 2.515 3.335 -15.282 1.00 96.56 105 TRP A C 1
ATOM 842 O O . TRP A 1 105 ? 1.632 3.504 -14.443 1.00 96.56 105 TRP A O 1
ATOM 852 N N . SER A 1 106 ? 2.839 2.125 -15.740 1.00 96.25 106 SER A N 1
ATOM 853 C CA . SER A 1 106 ? 2.125 0.902 -15.358 1.00 96.25 106 SER A CA 1
ATOM 854 C C . SER A 1 106 ? 2.220 0.634 -13.858 1.00 96.25 106 SER A C 1
ATOM 856 O O . SER A 1 106 ? 1.227 0.252 -13.238 1.00 96.25 106 SER A O 1
ATOM 858 N N . ILE A 1 107 ? 3.377 0.901 -13.246 1.00 94.38 107 ILE A N 1
ATOM 859 C CA . ILE A 1 107 ? 3.573 0.768 -11.801 1.00 94.38 107 ILE A CA 1
ATOM 860 C C . ILE A 1 107 ? 2.710 1.773 -11.036 1.00 94.38 107 ILE A C 1
ATOM 862 O O . ILE A 1 107 ? 2.009 1.377 -10.099 1.00 94.38 107 ILE A O 1
ATOM 866 N N . GLN A 1 108 ? 2.734 3.053 -11.421 1.00 93.38 108 GLN A N 1
ATOM 867 C CA . GLN A 1 108 ? 1.985 4.112 -10.734 1.00 93.38 108 GLN A CA 1
ATOM 868 C C . GLN A 1 108 ? 0.474 3.934 -10.898 1.00 93.38 108 GLN A C 1
ATOM 870 O O . GLN A 1 108 ? -0.278 3.945 -9.922 1.00 93.38 108 GLN A O 1
ATOM 875 N N . TYR A 1 109 ? 0.028 3.713 -12.132 1.00 95.56 109 TYR A N 1
ATOM 876 C CA . TYR A 1 109 ? -1.377 3.537 -12.466 1.00 95.56 109 TYR A CA 1
ATOM 877 C C . TYR A 1 109 ? -1.940 2.230 -11.904 1.00 95.56 109 TYR A C 1
ATOM 879 O O . TYR A 1 109 ? -2.992 2.241 -11.268 1.00 95.56 109 TYR A O 1
ATOM 887 N N . GLY A 1 110 ? -1.229 1.109 -12.067 1.00 94.75 110 GLY A N 1
ATOM 888 C CA . GLY A 1 110 ? -1.633 -0.181 -11.504 1.00 94.75 110 GLY A CA 1
ATOM 889 C C . GLY A 1 110 ? -1.728 -0.131 -9.981 1.00 94.75 110 GLY A C 1
ATOM 890 O O . GLY A 1 110 ? -2.709 -0.581 -9.401 1.00 94.75 110 GLY A O 1
ATOM 891 N N . THR A 1 111 ? -0.776 0.542 -9.334 1.00 91.88 111 THR A N 1
ATOM 892 C CA . THR A 1 111 ? -0.848 0.823 -7.898 1.00 91.88 111 THR A CA 1
ATOM 893 C C . THR A 1 111 ? -2.093 1.624 -7.518 1.00 91.88 111 THR A C 1
ATOM 895 O O . THR A 1 111 ? -2.737 1.312 -6.518 1.00 91.88 111 THR A O 1
ATOM 898 N N . ALA A 1 112 ? -2.429 2.674 -8.268 1.00 92.19 112 ALA A N 1
ATOM 899 C CA . ALA A 1 112 ? -3.608 3.482 -7.969 1.00 92.19 112 ALA A CA 1
ATOM 900 C C . ALA A 1 112 ? -4.906 2.663 -8.099 1.00 92.19 112 ALA A C 1
ATOM 902 O O . ALA A 1 112 ? -5.842 2.831 -7.311 1.00 92.19 112 ALA A O 1
ATOM 903 N N . ARG A 1 113 ? -4.940 1.719 -9.048 1.00 94.12 113 ARG A N 1
ATOM 904 C CA . ARG A 1 113 ? -6.028 0.741 -9.183 1.00 94.12 113 ARG A CA 1
ATOM 905 C C . ARG A 1 113 ? -6.077 -0.239 -8.013 1.00 94.12 113 ARG A C 1
ATOM 907 O O . ARG A 1 113 ? -7.167 -0.475 -7.505 1.00 94.12 113 ARG A O 1
ATOM 914 N N . ASP A 1 114 ? -4.933 -0.730 -7.537 1.00 93.50 114 ASP A N 1
ATOM 915 C CA . ASP A 1 114 ? -4.874 -1.559 -6.325 1.00 93.50 114 ASP A CA 1
ATOM 916 C C . ASP A 1 114 ? -5.461 -0.819 -5.119 1.00 93.50 114 ASP A C 1
ATOM 918 O O . ASP A 1 114 ? -6.270 -1.386 -4.395 1.00 93.50 114 ASP A O 1
ATOM 922 N N . VAL A 1 115 ? -5.111 0.460 -4.927 1.00 91.12 115 VAL A N 1
ATOM 923 C CA . VAL A 1 115 ? -5.688 1.288 -3.855 1.00 91.12 115 VAL A CA 1
ATOM 924 C C . VAL A 1 115 ? -7.209 1.359 -3.974 1.00 91.12 115 VAL A C 1
ATOM 926 O O . VAL A 1 115 ? -7.898 1.097 -2.994 1.00 91.12 115 VAL A O 1
ATOM 929 N N . SER A 1 116 ? -7.728 1.662 -5.165 1.00 90.12 116 SER A N 1
ATOM 930 C CA . SER A 1 116 ? -9.178 1.737 -5.395 1.00 90.12 116 SER A CA 1
ATOM 931 C C . SER A 1 116 ? -9.873 0.411 -5.067 1.00 90.12 116 SER 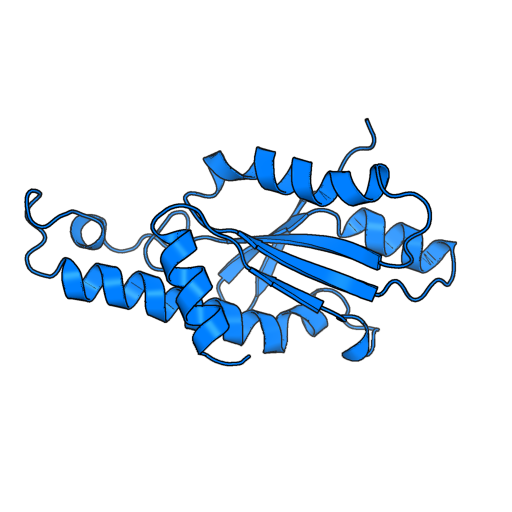A C 1
ATOM 933 O O . SER A 1 116 ? -10.900 0.397 -4.401 1.00 90.12 116 SER A O 1
ATOM 935 N N . ASN A 1 117 ? -9.287 -0.712 -5.492 1.00 91.56 117 ASN A N 1
ATOM 936 C CA . ASN A 1 117 ? -9.826 -2.042 -5.211 1.00 91.56 117 ASN A CA 1
ATOM 937 C C . ASN A 1 117 ? -9.792 -2.361 -3.712 1.00 91.56 117 ASN A C 1
ATOM 939 O O . ASN A 1 117 ? -10.737 -2.938 -3.185 1.00 91.56 117 ASN A O 1
ATOM 943 N N . LEU A 1 118 ? -8.712 -1.989 -3.022 1.00 91.25 118 LEU A N 1
ATOM 944 C CA . LEU A 1 118 ? -8.587 -2.181 -1.581 1.00 91.25 118 LEU A CA 1
ATOM 945 C C . LEU A 1 118 ? -9.613 -1.344 -0.817 1.00 91.25 118 LEU A C 1
ATOM 947 O O . LEU A 1 118 ? -10.226 -1.879 0.095 1.00 91.25 118 LEU A O 1
ATOM 951 N N . ILE A 1 119 ? -9.850 -0.087 -1.202 1.00 88.25 119 ILE A N 1
ATOM 952 C CA . ILE A 1 119 ? -10.899 0.758 -0.604 1.00 88.25 119 ILE A CA 1
ATOM 953 C C . ILE A 1 119 ? -12.259 0.047 -0.634 1.00 88.25 119 ILE A C 1
ATOM 955 O O . ILE A 1 119 ? -12.963 0.034 0.376 1.00 88.25 119 ILE A O 1
ATOM 959 N N . ASP A 1 120 ? -12.586 -0.589 -1.761 1.00 89.06 120 ASP A N 1
ATOM 960 C CA . ASP A 1 120 ? -13.879 -1.243 -1.973 1.00 89.06 120 ASP A CA 1
ATOM 961 C C . ASP A 1 120 ? -14.067 -2.505 -1.100 1.00 89.06 120 ASP A C 1
ATOM 963 O O . ASP A 1 120 ? -15.188 -2.797 -0.685 1.00 89.06 120 ASP A O 1
ATOM 967 N N . VAL A 1 121 ? -13.004 -3.271 -0.812 1.00 91.00 121 VAL A N 1
ATOM 968 C CA . VAL A 1 121 ? -13.142 -4.606 -0.181 1.00 91.00 121 VAL A CA 1
ATOM 969 C C . VAL A 1 121 ? -12.557 -4.715 1.222 1.00 91.00 121 VAL A C 1
ATOM 971 O O . VAL A 1 121 ? -13.058 -5.482 2.039 1.00 91.00 121 VAL A O 1
ATOM 974 N N . LEU A 1 122 ? -11.501 -3.964 1.527 1.00 89.50 122 LEU A N 1
ATOM 975 C CA . LEU A 1 122 ? -10.729 -4.085 2.762 1.00 89.50 122 LEU A CA 1
ATOM 976 C C . LEU A 1 122 ? -11.555 -3.930 4.049 1.00 89.50 122 LEU A C 1
ATOM 978 O O . LEU A 1 122 ? -11.277 -4.685 4.984 1.00 89.50 122 LEU A O 1
ATOM 982 N N . PRO A 1 123 ? -12.566 -3.038 4.140 1.00 89.12 123 PRO A N 1
ATOM 983 C CA . PRO A 1 123 ? -13.380 -2.927 5.348 1.00 89.12 123 PRO A CA 1
ATOM 984 C C . PRO A 1 123 ? -14.024 -4.254 5.759 1.00 89.12 123 PRO A C 1
ATOM 986 O O . PRO A 1 123 ? -13.970 -4.602 6.932 1.00 89.12 123 PRO A O 1
ATOM 989 N N . ALA A 1 124 ? -14.521 -5.045 4.804 1.00 89.81 124 ALA A N 1
ATOM 990 C CA . ALA A 1 124 ? -15.144 -6.339 5.084 1.00 89.81 124 ALA A CA 1
ATOM 991 C C . ALA A 1 124 ? -14.149 -7.384 5.628 1.00 89.81 124 ALA A C 1
ATOM 993 O O . ALA A 1 124 ? -14.540 -8.290 6.359 1.00 89.81 124 ALA A O 1
ATOM 994 N N . TYR A 1 125 ? -12.859 -7.259 5.297 1.00 91.12 125 TYR A N 1
ATOM 995 C CA . TYR A 1 125 ? -11.810 -8.131 5.837 1.00 91.12 125 TYR A CA 1
ATOM 996 C C . TYR A 1 125 ? -11.383 -7.724 7.248 1.00 91.12 125 TYR A C 1
ATOM 998 O O . TYR A 1 125 ? -11.028 -8.584 8.052 1.00 91.12 125 TYR A O 1
ATOM 1006 N N . LEU A 1 126 ? -11.363 -6.422 7.541 1.00 89.00 126 LEU A N 1
ATOM 1007 C CA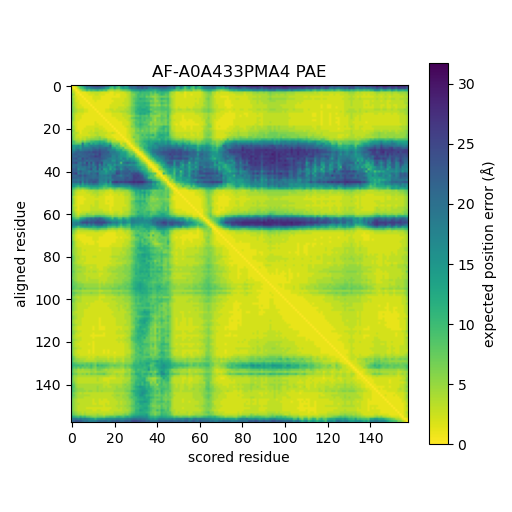 . LEU A 1 126 ? -10.911 -5.917 8.838 1.00 89.00 126 LEU A CA 1
ATOM 1008 C C . LEU A 1 126 ? -12.038 -5.878 9.879 1.00 89.00 126 LEU A C 1
ATOM 1010 O O . LEU A 1 126 ? -11.759 -6.056 11.065 1.00 89.00 126 LEU A O 1
ATOM 1014 N N . PHE A 1 127 ? -13.281 -5.670 9.437 1.00 87.88 127 PHE A N 1
ATOM 1015 C CA . PHE A 1 127 ? -14.465 -5.458 10.274 1.00 87.88 127 PHE A CA 1
ATOM 1016 C C . PHE A 1 127 ? -15.669 -6.260 9.746 1.00 87.88 127 PHE A C 1
ATOM 1018 O O . PHE A 1 127 ? -16.648 -5.676 9.286 1.00 87.88 127 PHE A O 1
ATOM 1025 N N . PRO A 1 128 ? -15.612 -7.602 9.772 1.00 88.19 128 PRO A N 1
ATOM 1026 C CA . PRO A 1 128 ? -16.652 -8.445 9.173 1.00 88.19 128 PRO A CA 1
ATOM 1027 C C . PRO A 1 128 ? -18.033 -8.290 9.828 1.00 88.19 128 PRO A C 1
ATOM 1029 O O . PRO A 1 128 ? -19.042 -8.536 9.173 1.00 88.19 128 PRO A O 1
ATOM 1032 N N . ASP A 1 129 ? -18.075 -7.875 11.095 1.00 87.38 129 ASP A N 1
ATOM 1033 C CA . ASP A 1 129 ? -19.309 -7.720 11.876 1.00 87.38 129 ASP A CA 1
ATOM 1034 C C . ASP A 1 129 ? -19.851 -6.275 11.874 1.00 87.38 129 ASP A C 1
ATOM 1036 O O . ASP A 1 129 ? -20.890 -5.999 12.473 1.00 87.38 129 ASP A O 1
ATOM 1040 N N . GLU A 1 130 ? -19.163 -5.349 11.199 1.00 83.75 130 GLU A N 1
ATOM 1041 C CA . GLU A 1 130 ? -19.529 -3.932 11.144 1.00 83.75 130 GLU A CA 1
ATOM 1042 C C . GLU A 1 130 ? -20.188 -3.556 9.811 1.00 83.75 130 GLU A C 1
ATOM 1044 O O . GLU A 1 130 ? -19.954 -4.162 8.765 1.00 83.75 130 GLU A O 1
ATOM 1049 N N . ASP A 1 131 ? -20.986 -2.488 9.831 1.00 82.25 131 ASP A N 1
ATOM 1050 C CA . ASP A 1 131 ? -21.489 -1.862 8.606 1.00 82.25 131 ASP A CA 1
ATOM 1051 C C . ASP A 1 131 ? -20.362 -1.113 7.869 1.00 82.25 131 ASP A C 1
ATOM 1053 O O . ASP A 1 131 ? -19.435 -0.580 8.481 1.00 82.25 131 ASP A O 1
ATOM 1057 N N . ALA A 1 132 ? -20.476 -0.988 6.544 1.00 70.12 132 ALA A N 1
ATOM 1058 C CA . ALA A 1 132 ? -19.540 -0.260 5.688 1.00 70.12 132 ALA A CA 1
ATOM 1059 C C . ALA A 1 132 ? -19.313 1.196 6.143 1.00 70.12 132 ALA A C 1
ATOM 1061 O O . ALA A 1 132 ? -18.250 1.766 5.894 1.00 70.12 132 ALA A O 1
ATOM 1062 N N . SER A 1 133 ? -20.280 1.784 6.858 1.00 75.75 133 SER A N 1
ATOM 1063 C CA . SER A 1 133 ? -20.185 3.121 7.456 1.00 75.75 133 SER A CA 1
ATOM 1064 C C . SER A 1 133 ? -19.144 3.261 8.581 1.00 75.75 133 SER A C 1
ATOM 1066 O O . SER A 1 133 ? -18.884 4.384 9.023 1.00 75.75 133 SER A O 1
ATOM 1068 N N . ILE A 1 134 ? -18.513 2.162 9.024 1.00 81.12 134 ILE A N 1
ATOM 1069 C CA . ILE A 1 134 ? -17.395 2.175 9.981 1.00 81.12 134 ILE A CA 1
ATOM 1070 C C . ILE A 1 134 ? -16.227 3.019 9.438 1.00 81.12 134 ILE A C 1
ATOM 1072 O O . ILE A 1 134 ? -15.654 3.874 10.124 1.00 81.12 134 ILE A O 1
ATOM 1076 N N . VAL A 1 135 ? -15.959 2.903 8.135 1.00 82.88 135 VAL A N 1
ATOM 1077 C CA . VAL A 1 135 ? -14.943 3.705 7.460 1.00 82.88 135 VAL A CA 1
ATOM 1078 C C . VAL A 1 135 ? -15.508 5.045 7.031 1.00 82.88 135 VAL A C 1
ATOM 1080 O O . VAL A 1 135 ? -16.381 5.136 6.176 1.00 82.88 135 VAL A O 1
ATOM 1083 N N . MET A 1 136 ? -14.968 6.115 7.604 1.00 76.62 136 MET A N 1
ATOM 1084 C CA . MET A 1 136 ? -15.536 7.452 7.440 1.00 76.62 136 MET A CA 1
ATOM 1085 C C . MET A 1 136 ? -14.707 8.348 6.541 1.00 76.62 136 MET A C 1
ATOM 1087 O O . MET A 1 136 ? -15.253 9.264 5.928 1.00 76.62 136 MET A O 1
ATOM 1091 N N . LYS A 1 137 ? -13.394 8.120 6.486 1.00 83.75 137 LYS A N 1
ATOM 1092 C CA . LYS A 1 137 ? -12.478 8.861 5.625 1.00 83.75 137 LYS A CA 1
ATOM 1093 C C . LYS A 1 137 ? -11.387 7.942 5.092 1.00 83.75 137 LYS A C 1
ATOM 1095 O O . LYS A 1 137 ? -10.849 7.098 5.806 1.00 83.75 137 LYS A O 1
ATOM 1100 N N . TRP A 1 138 ? -11.001 8.187 3.851 1.00 86.00 138 TRP A N 1
ATOM 1101 C CA . TRP A 1 138 ? -9.797 7.625 3.262 1.00 86.00 138 TRP A CA 1
ATOM 1102 C C . TRP A 1 138 ? -8.771 8.729 3.055 1.00 86.00 138 TRP A C 1
ATOM 1104 O O . TRP A 1 138 ? -9.102 9.879 2.769 1.00 86.00 138 TRP A O 1
ATOM 1114 N N . GLY A 1 139 ? -7.516 8.361 3.232 1.00 86.88 139 GLY A N 1
ATOM 1115 C CA . GLY A 1 139 ? -6.345 9.167 2.972 1.00 86.88 139 GLY A CA 1
ATOM 1116 C C . GLY A 1 139 ? -5.301 8.302 2.280 1.00 86.88 139 GLY A C 1
ATOM 1117 O O . GLY A 1 139 ? -5.209 7.087 2.479 1.00 86.88 139 GLY A O 1
ATOM 1118 N N . VAL A 1 140 ? -4.502 8.938 1.437 1.00 87.44 140 VAL A N 1
ATOM 1119 C CA . VAL A 1 140 ? -3.425 8.286 0.696 1.00 87.44 140 VAL A CA 1
ATOM 1120 C C . VAL A 1 140 ? -2.218 9.196 0.757 1.00 87.44 140 VAL A C 1
ATOM 1122 O O . VAL A 1 140 ? -2.340 10.410 0.594 1.00 87.44 140 VAL A O 1
ATOM 1125 N N . CYS A 1 141 ? -1.047 8.624 1.001 1.00 83.81 141 CYS A N 1
ATOM 1126 C CA . CYS A 1 141 ? 0.200 9.360 0.929 1.00 83.81 141 CYS A CA 1
ATOM 1127 C C . CYS A 1 141 ? 1.278 8.519 0.245 1.00 83.81 141 CYS A C 1
ATOM 1129 O O . CYS A 1 141 ? 1.175 7.303 0.098 1.00 83.81 141 CYS A O 1
ATOM 1131 N N . GLY A 1 142 ? 2.357 9.163 -0.176 1.00 81.06 142 GLY A N 1
ATOM 1132 C CA . GLY A 1 142 ? 3.478 8.474 -0.799 1.00 81.06 142 GLY A CA 1
ATOM 1133 C C . GLY A 1 142 ? 4.656 9.413 -0.991 1.00 81.06 142 GLY A C 1
ATOM 1134 O O . GLY A 1 142 ? 4.473 10.626 -1.068 1.00 81.06 142 GLY A O 1
ATOM 1135 N N . ILE A 1 143 ? 5.865 8.858 -1.054 1.00 80.56 143 ILE A N 1
ATOM 1136 C CA . ILE A 1 143 ? 7.090 9.618 -1.338 1.00 80.56 143 ILE A CA 1
ATOM 1137 C C . ILE A 1 143 ? 7.597 9.237 -2.725 1.00 80.56 143 ILE A C 1
ATOM 1139 O O . ILE A 1 143 ? 7.591 8.062 -3.091 1.00 80.56 143 ILE A O 1
ATOM 1143 N N . SER A 1 144 ? 8.048 10.230 -3.496 1.00 86.62 144 SER A N 1
ATOM 1144 C CA . SER A 1 144 ? 8.613 10.033 -4.836 1.00 86.62 144 SER A CA 1
ATOM 1145 C C . SER A 1 144 ? 7.629 9.293 -5.761 1.00 86.62 144 SER A C 1
ATOM 1147 O O . SER A 1 144 ? 6.547 9.815 -6.040 1.00 86.62 144 SER A O 1
ATOM 1149 N N . LEU A 1 145 ? 7.938 8.070 -6.199 1.00 86.69 145 LEU A N 1
ATOM 1150 C CA . LEU A 1 145 ? 7.044 7.212 -6.987 1.00 86.69 145 LEU A CA 1
ATOM 1151 C C . LEU A 1 145 ? 5.670 7.004 -6.316 1.00 86.69 145 LEU A C 1
ATOM 1153 O O . LEU A 1 145 ? 4.628 7.024 -6.980 1.00 86.69 145 LEU A O 1
ATOM 1157 N N . GLY A 1 146 ? 5.655 6.878 -4.986 1.00 84.44 146 GLY A N 1
ATOM 1158 C CA . GLY A 1 146 ? 4.425 6.769 -4.205 1.00 84.44 146 GLY A CA 1
ATOM 1159 C C . GLY A 1 146 ? 3.584 8.046 -4.249 1.00 84.44 146 GLY A C 1
ATOM 1160 O O . GLY A 1 146 ? 2.361 7.964 -4.284 1.00 84.44 146 GLY A O 1
ATOM 1161 N N . GLY A 1 147 ? 4.219 9.222 -4.294 1.00 86.69 147 GLY A N 1
ATOM 1162 C CA . GLY A 1 147 ? 3.524 10.511 -4.372 1.00 86.69 147 GLY A CA 1
ATOM 1163 C C . GLY A 1 147 ? 2.789 10.691 -5.701 1.00 86.69 147 GLY A C 1
ATOM 1164 O O . GLY A 1 147 ? 1.623 11.077 -5.717 1.00 86.69 147 GLY A O 1
ATOM 1165 N N . HIS A 1 148 ? 3.426 10.312 -6.813 1.00 90.31 148 HIS A N 1
ATOM 1166 C CA . HIS A 1 148 ? 2.773 10.303 -8.127 1.00 90.31 148 HIS A CA 1
ATOM 1167 C C . HIS A 1 148 ? 1.571 9.351 -8.155 1.00 90.31 148 HIS A C 1
ATOM 1169 O O . HIS A 1 148 ? 0.500 9.699 -8.646 1.00 90.31 148 HIS A O 1
ATOM 1175 N N . SER A 1 149 ? 1.719 8.172 -7.549 1.00 90.62 149 SER A N 1
ATOM 1176 C CA . SER A 1 149 ? 0.620 7.210 -7.437 1.00 90.62 149 SER A CA 1
ATOM 1177 C C . SER A 1 149 ? -0.526 7.747 -6.574 1.00 90.62 149 SER A C 1
ATOM 1179 O O . SER A 1 149 ? -1.685 7.558 -6.927 1.00 90.62 149 SER A O 1
ATOM 1181 N N . ALA A 1 150 ? -0.228 8.463 -5.484 1.00 89.00 150 ALA A N 1
ATOM 1182 C CA . ALA A 1 150 ? -1.240 9.100 -4.641 1.00 89.00 150 ALA A CA 1
ATOM 1183 C C . ALA A 1 150 ? -2.056 10.153 -5.412 1.00 89.00 150 ALA A C 1
ATOM 1185 O O . ALA A 1 150 ? -3.279 10.187 -5.282 1.00 89.00 150 ALA A O 1
ATOM 1186 N N . PHE A 1 151 ? -1.416 10.953 -6.274 1.00 91.88 151 PHE A N 1
ATOM 1187 C CA . PHE A 1 151 ? -2.137 11.871 -7.163 1.00 91.88 151 PHE A CA 1
ATOM 1188 C C . PHE A 1 151 ? -3.070 11.138 -8.130 1.00 91.88 151 PHE A C 1
ATOM 1190 O O . PHE A 1 151 ? -4.204 11.575 -8.320 1.00 91.88 151 PHE A O 1
ATOM 1197 N N . LEU A 1 152 ? -2.633 10.013 -8.707 1.00 93.12 152 LEU A N 1
ATOM 1198 C CA . LEU A 1 152 ? -3.485 9.203 -9.585 1.00 93.12 152 LEU A CA 1
ATOM 1199 C C . LEU A 1 152 ? -4.688 8.607 -8.846 1.00 93.12 152 LEU A C 1
ATOM 1201 O O . LEU A 1 152 ? -5.768 8.544 -9.426 1.00 93.12 152 LEU A O 1
ATOM 1205 N N . VAL A 1 153 ? -4.528 8.204 -7.580 1.00 90.44 153 VAL A N 1
ATOM 1206 C CA . VAL A 1 153 ? -5.660 7.749 -6.757 1.00 90.44 153 VAL A CA 1
ATOM 1207 C C . VAL A 1 153 ? -6.676 8.872 -6.577 1.00 90.44 153 VAL A C 1
ATOM 1209 O O . VAL A 1 153 ? -7.849 8.682 -6.877 1.00 90.44 153 VAL A O 1
ATOM 1212 N N . LEU A 1 154 ? -6.225 10.059 -6.158 1.00 89.81 154 LEU A N 1
ATOM 1213 C CA . LEU A 1 154 ? -7.113 11.208 -5.959 1.00 89.81 154 LEU A CA 1
ATOM 1214 C C . LEU A 1 154 ? -7.836 11.607 -7.253 1.00 89.81 154 LEU A C 1
ATOM 1216 O O . LEU A 1 154 ? -9.024 11.922 -7.228 1.00 89.81 154 LEU A O 1
ATOM 1220 N N . ALA A 1 155 ? -7.141 11.554 -8.391 1.00 91.25 155 ALA A N 1
ATOM 1221 C CA . ALA A 1 155 ? -7.725 11.844 -9.697 1.00 91.25 155 ALA A CA 1
ATOM 1222 C C . ALA A 1 155 ? -8.759 10.795 -10.151 1.00 91.25 155 ALA A C 1
ATOM 1224 O O . ALA A 1 155 ? -9.632 11.116 -10.955 1.00 91.25 155 ALA A O 1
ATOM 1225 N N . ALA A 1 156 ? -8.683 9.556 -9.653 1.00 83.88 156 ALA A N 1
ATOM 1226 C CA . ALA A 1 156 ? -9.614 8.487 -10.010 1.00 83.88 156 ALA A CA 1
ATOM 1227 C C . ALA A 1 156 ? -10.999 8.621 -9.344 1.00 83.88 156 ALA A C 1
ATOM 1229 O O . ALA A 1 156 ? -11.927 7.931 -9.766 1.00 83.88 156 ALA A O 1
ATOM 1230 N N . GLY A 1 157 ? -11.157 9.511 -8.353 1.00 64.88 157 GLY A N 1
ATOM 1231 C CA . GLY A 1 157 ? -12.457 9.861 -7.766 1.00 64.88 157 GLY A CA 1
ATOM 1232 C C . GLY A 1 157 ? -13.126 8.749 -6.953 1.00 64.88 157 GLY A C 1
ATOM 1233 O O . GLY A 1 157 ? -14.353 8.731 -6.860 1.00 64.88 157 GLY A O 1
ATOM 1234 N N . LYS A 1 158 ? -12.335 7.828 -6.396 1.00 55.34 158 LYS A N 1
ATOM 1235 C CA . LYS A 1 158 ? -12.780 6.819 -5.432 1.00 55.34 158 LYS A CA 1
ATOM 1236 C C . LYS A 1 158 ? -12.115 7.049 -4.083 1.00 55.34 158 LYS A C 1
ATOM 1238 O O . LYS A 1 158 ? -10.878 7.244 -4.080 1.00 55.34 158 LYS A O 1
#

Radius of gyration: 16.77 Å; Cα contacts (8 Å, |Δi|>4): 246; chains: 1; bounding box: 42×26×49 Å

Mean predicted aligned error: 6.84 Å

Solvent-accessible surface area (backbone atoms only — not comparable to full-atom values): 8876 Å² total; per-residue (Å²): 131,85,84,74,41,77,44,82,48,77,55,99,91,39,65,32,42,36,24,27,55,61,59,47,54,52,48,40,73,75,62,76,49,86,52,34,26,36,37,37,45,40,39,49,60,63,86,83,42,50,68,59,45,51,57,56,30,49,46,61,78,70,56,85,89,63,66,53,48,47,37,27,34,36,42,50,42,57,57,26,64,98,49,52,80,52,74,61,58,74,32,47,61,92,73,68,16,88,54,26,71,60,37,53,47,50,30,28,52,51,34,22,49,50,52,51,55,43,70,75,49,45,57,58,75,78,39,72,92,55,64,80,76,45,61,66,43,82,44,67,44,38,61,72,71,25,33,59,18,34,52,50,29,64,72,67,75,110

Foldseek 3Di:
DPDWDWDWDADPNFIKIKIRLVVVVVCCVPPVQLQAEEEEEEEDQVVVCVVVQRVVQ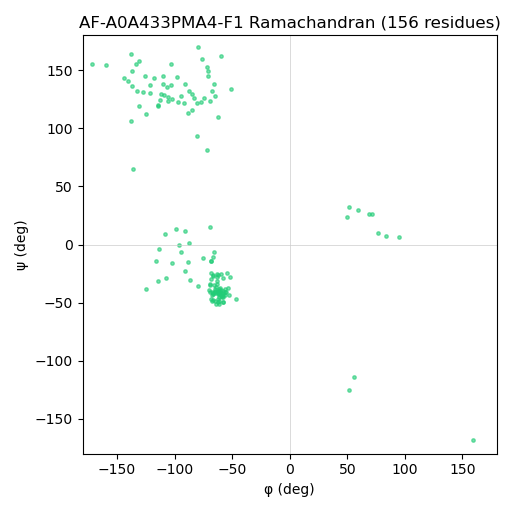CVQVVDDPHSHHYMYMYTYWCLHHVNNDDPLLVDDVVRPNPCVVVSLCCRLLVRLVVVVVCLVPVCCVSPVPDDNRSHPYYHYDYDDSRNSSRVNNVVVVD

Secondary structure (DSSP, 8-state):
-PPPPEEEEEETTEEEEEESHHHHHHHHHHH---PEEEEEEE-S-GGGTHHHHHHHHTHHHH-SS-SEEEEEEE-PPTTSGGG---GGGGS-TTTT-TTHHHHHHHHHHHHHHHHHHHHHHHHHHH-TTS-GGGEEEEEE--STHHHHHHHHHHHTT-

pLDDT: mean 82.51, std 15.75, range [38.88, 98.19]

Sequence (158 aa):
MSHISKTEVVVAGIRLNVFGLEQWKLFHIHLALKYKQTFILWKGNASNLDTFCYQLADLNNKGETSHNHLIVISFDHVNHGTRLVNENANLTWADGNMTHAMDMWSIQYGTARDVSNLIDVLPAYLFPDEDASIVMKWGVCGISLGGHSAFLVLAAGK

Nearest PDB structures (foldseek):
  6ix2-assembly1_A  TM=5.756E-01  e=4.938E-01  Aspergillus usamii
  3siw-assembly1_A  TM=2.434E-01  e=8.455E+00  Bradyrhizobium sp. WM9